Protein AF-A0A369WBQ3-F1 (afdb_monomer_lite)

Structure (mmCIF, N/CA/C/O backbone):
data_AF-A0A369WBQ3-F1
#
_entry.id   AF-A0A369WBQ3-F1
#
loop_
_atom_site.group_PDB
_atom_site.id
_atom_site.type_symbol
_atom_site.label_atom_id
_atom_site.label_alt_id
_atom_site.label_comp_id
_atom_site.label_asym_id
_atom_site.label_entity_id
_atom_site.label_seq_id
_atom_site.pdbx_PDB_ins_code
_atom_site.Cartn_x
_atom_site.Cartn_y
_atom_site.Cartn_z
_atom_site.occupancy
_atom_site.B_iso_or_equiv
_atom_site.auth_se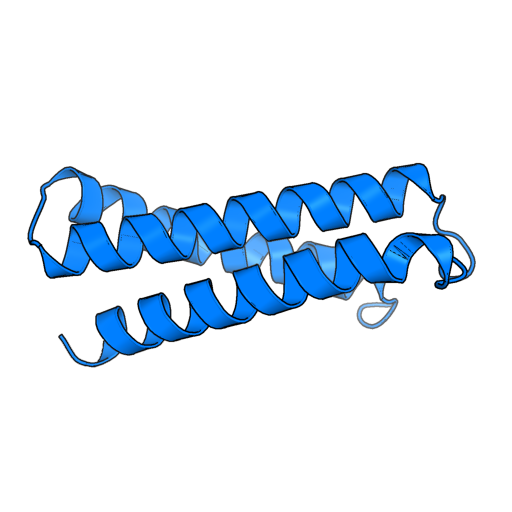q_id
_atom_site.auth_comp_id
_atom_site.auth_asym_id
_atom_site.auth_atom_id
_atom_site.pdbx_PDB_model_num
ATOM 1 N N . MET A 1 1 ? -11.544 -7.254 15.375 1.00 62.97 1 MET A N 1
ATOM 2 C CA . MET A 1 1 ? -10.407 -6.372 15.744 1.00 62.97 1 MET A CA 1
ATOM 3 C C . MET A 1 1 ? -9.049 -6.870 15.255 1.00 62.97 1 MET A C 1
ATOM 5 O O . MET A 1 1 ? -8.352 -6.071 14.647 1.00 62.97 1 MET A O 1
ATOM 9 N N . LYS A 1 2 ? -8.660 -8.142 15.472 1.00 78.62 2 LYS A N 1
ATOM 10 C CA . LYS A 1 2 ? -7.333 -8.653 15.053 1.00 78.62 2 LYS A CA 1
ATOM 11 C C . LYS A 1 2 ? -7.051 -8.488 13.548 1.00 78.62 2 LYS A C 1
ATOM 13 O O . LYS A 1 2 ? -5.980 -8.017 13.194 1.00 78.62 2 LYS A O 1
ATOM 18 N N . LEU A 1 3 ? -8.036 -8.778 12.692 1.00 84.31 3 LEU A N 1
ATOM 19 C CA . LEU A 1 3 ? -7.903 -8.652 11.234 1.00 84.31 3 LEU A CA 1
ATOM 20 C C . LEU A 1 3 ? -7.600 -7.214 10.778 1.00 84.31 3 LEU A C 1
ATOM 22 O O . LEU A 1 3 ? -6.689 -7.003 9.993 1.00 84.31 3 LEU A O 1
ATOM 26 N N . TYR A 1 4 ? -8.312 -6.223 11.321 1.00 85.31 4 TYR A N 1
ATOM 27 C CA . TYR A 1 4 ? -8.147 -4.821 10.920 1.00 85.31 4 TYR A CA 1
ATOM 28 C C . TYR A 1 4 ? -6.784 -4.245 11.319 1.00 85.31 4 TYR A C 1
ATOM 30 O O . TYR A 1 4 ? -6.200 -3.474 10.564 1.00 85.31 4 TYR A O 1
ATOM 38 N N . ARG A 1 5 ? -6.250 -4.665 12.475 1.00 87.75 5 ARG A N 1
ATOM 39 C CA . ARG A 1 5 ? -4.882 -4.320 12.891 1.00 87.75 5 ARG A CA 1
ATOM 40 C C . ARG A 1 5 ? -3.834 -4.950 11.981 1.00 87.75 5 ARG A C 1
ATOM 42 O O . ARG A 1 5 ? -2.830 -4.316 11.688 1.00 87.75 5 ARG A O 1
ATOM 49 N N . LEU A 1 6 ? -4.074 -6.177 11.518 1.00 89.75 6 LEU A N 1
ATOM 50 C CA . LEU A 1 6 ? -3.185 -6.841 10.570 1.00 89.75 6 LEU A CA 1
ATOM 51 C C . LEU A 1 6 ? -3.186 -6.122 9.217 1.00 89.75 6 LEU A C 1
ATOM 53 O O . LEU A 1 6 ? -2.117 -5.878 8.669 1.00 89.75 6 LEU A O 1
ATOM 57 N N . THR A 1 7 ? -4.352 -5.709 8.710 1.00 88.25 7 THR A N 1
ATOM 58 C CA . THR A 1 7 ? -4.422 -4.904 7.480 1.00 88.25 7 THR A CA 1
ATOM 59 C C . THR A 1 7 ? -3.829 -3.508 7.643 1.00 88.25 7 THR A C 1
ATOM 61 O O . THR A 1 7 ? -3.198 -3.017 6.716 1.00 88.25 7 THR A O 1
ATOM 64 N N . GLU A 1 8 ? -3.956 -2.878 8.812 1.00 90.62 8 GLU A N 1
ATOM 65 C CA . GLU A 1 8 ? -3.275 -1.608 9.092 1.00 90.62 8 GLU A CA 1
ATOM 66 C C . GLU A 1 8 ? -1.749 -1.780 9.080 1.00 90.62 8 GLU A C 1
ATOM 68 O O . GLU A 1 8 ? -1.055 -1.030 8.397 1.00 90.62 8 GLU A O 1
ATOM 73 N N . LEU A 1 9 ? -1.225 -2.797 9.773 1.00 92.25 9 LEU A N 1
ATOM 74 C CA . LEU A 1 9 ? 0.208 -3.106 9.793 1.00 92.25 9 LEU A CA 1
ATOM 75 C C . LEU A 1 9 ? 0.736 -3.418 8.387 1.00 92.25 9 LEU A C 1
ATOM 77 O O . LEU A 1 9 ? 1.793 -2.931 7.993 1.00 92.25 9 LEU A O 1
ATOM 81 N N . PHE A 1 10 ? -0.014 -4.205 7.619 1.00 91.44 10 PHE A N 1
ATOM 82 C CA . PHE A 1 10 ? 0.332 -4.536 6.242 1.00 91.44 10 PHE A CA 1
ATOM 83 C C . PHE A 1 10 ? 0.315 -3.305 5.326 1.00 91.44 10 PHE A C 1
ATOM 85 O O . PHE A 1 10 ? 1.184 -3.176 4.463 1.00 91.44 10 PHE A O 1
ATOM 92 N N . GLY A 1 11 ? -0.630 -2.383 5.529 1.00 90.44 11 GLY A N 1
ATOM 93 C CA . GLY A 1 11 ? -0.677 -1.099 4.832 1.00 90.44 11 GLY A CA 1
ATOM 94 C C . GLY A 1 11 ? 0.557 -0.239 5.120 1.00 90.44 11 GLY A C 1
ATOM 95 O O . GLY A 1 11 ? 1.191 0.251 4.186 1.00 90.44 11 GLY A O 1
ATOM 96 N N . TRP A 1 12 ? 0.965 -0.140 6.390 1.00 93.50 12 TRP A N 1
ATOM 97 C CA . TRP A 1 12 ? 2.193 0.558 6.789 1.00 93.50 12 TRP A CA 1
ATOM 98 C C . TRP A 1 12 ? 3.452 -0.065 6.192 1.00 93.50 12 TRP A C 1
ATOM 100 O O . TRP A 1 12 ? 4.316 0.652 5.689 1.00 93.50 12 TRP A O 1
ATOM 110 N N . LEU A 1 13 ? 3.550 -1.395 6.216 1.00 93.50 13 LEU A N 1
ATOM 111 C CA . LEU A 1 13 ? 4.675 -2.113 5.623 1.00 93.50 13 LEU A CA 1
ATOM 112 C C . LEU A 1 13 ? 4.747 -1.875 4.109 1.00 93.50 13 LEU A C 1
ATOM 114 O O . LEU A 1 13 ? 5.823 -1.615 3.580 1.00 93.50 13 LEU A O 1
ATOM 118 N N . ASN A 1 14 ? 3.602 -1.879 3.422 1.00 92.38 14 ASN A N 1
ATOM 119 C CA . ASN A 1 14 ? 3.528 -1.541 2.002 1.00 92.38 14 ASN A CA 1
ATOM 120 C C . ASN A 1 14 ? 3.936 -0.100 1.714 1.00 92.38 14 ASN A C 1
ATOM 122 O O . ASN A 1 14 ? 4.664 0.131 0.759 1.00 92.38 14 ASN A O 1
ATOM 126 N N . LEU A 1 15 ? 3.496 0.859 2.529 1.00 92.25 15 LEU A N 1
ATOM 127 C CA . LEU A 1 15 ? 3.910 2.254 2.393 1.00 92.25 15 LEU A CA 1
ATOM 128 C C . LEU A 1 15 ? 5.423 2.405 2.534 1.00 92.25 15 LEU A C 1
ATOM 130 O O . LEU A 1 15 ? 6.048 3.090 1.729 1.00 92.25 15 LEU A O 1
ATOM 134 N N . LEU A 1 16 ? 6.013 1.747 3.534 1.00 93.56 16 LEU A N 1
ATOM 135 C CA . LEU A 1 16 ? 7.455 1.780 3.752 1.00 93.56 16 LEU A CA 1
ATOM 136 C C . LEU A 1 16 ? 8.202 1.189 2.556 1.00 93.56 16 LEU A C 1
ATOM 138 O O . LEU A 1 16 ? 9.128 1.816 2.047 1.00 93.56 16 LEU A O 1
ATOM 142 N N . LEU A 1 17 ? 7.765 0.027 2.066 1.00 91.62 17 LEU A N 1
ATOM 143 C CA . LEU A 1 17 ? 8.334 -0.587 0.868 1.00 91.62 17 LEU A CA 1
ATOM 144 C C . LEU A 1 17 ? 8.193 0.324 -0.356 1.00 91.62 17 LEU A C 1
ATOM 146 O O . LEU A 1 17 ? 9.171 0.515 -1.071 1.00 91.62 17 LEU A O 1
ATOM 150 N N . ALA A 1 18 ? 7.027 0.943 -0.548 1.00 90.12 18 ALA A N 1
ATOM 151 C CA . ALA A 1 18 ? 6.770 1.849 -1.658 1.00 90.12 18 ALA A CA 1
ATOM 152 C C . ALA A 1 18 ? 7.707 3.068 -1.627 1.00 90.12 18 ALA A C 1
ATOM 154 O O . ALA A 1 18 ? 8.285 3.431 -2.652 1.00 90.12 18 ALA A O 1
ATOM 155 N N . VAL A 1 19 ? 7.925 3.665 -0.451 1.00 90.12 19 VAL A N 1
ATOM 156 C CA . VAL A 1 19 ? 8.874 4.776 -0.273 1.00 90.12 19 VAL A CA 1
ATOM 157 C C . VAL A 1 19 ? 10.306 4.329 -0.560 1.00 90.12 19 VAL A C 1
ATOM 159 O O . VAL A 1 19 ? 11.010 5.001 -1.311 1.00 90.12 19 VAL A O 1
ATOM 162 N N . VAL A 1 20 ? 10.732 3.180 -0.028 1.00 90.62 20 VAL A N 1
ATOM 163 C CA . VAL A 1 20 ? 12.069 2.626 -0.299 1.00 90.62 20 VAL A CA 1
ATOM 164 C C . VAL A 1 20 ? 12.269 2.400 -1.798 1.00 90.62 20 VAL A C 1
ATOM 166 O O . VAL A 1 20 ? 13.304 2.780 -2.340 1.00 90.62 20 VAL A O 1
ATOM 169 N N . SER A 1 21 ? 11.271 1.861 -2.499 1.00 87.25 21 SER A N 1
ATOM 170 C CA . SER A 1 21 ? 11.357 1.672 -3.951 1.00 87.25 21 SER A CA 1
ATOM 171 C C . SER A 1 21 ? 11.365 2.978 -4.748 1.00 87.25 21 SER A C 1
ATOM 173 O O . SER A 1 21 ? 12.050 3.033 -5.760 1.00 87.25 21 SER A O 1
ATOM 175 N N . VAL A 1 22 ? 10.702 4.052 -4.293 1.00 87.25 22 VAL A N 1
ATOM 176 C CA . VAL A 1 22 ? 10.842 5.383 -4.924 1.00 87.25 22 VAL A CA 1
ATOM 177 C C . VAL A 1 22 ? 12.285 5.872 -4.827 1.00 87.25 22 VAL A C 1
ATOM 179 O O . VAL A 1 22 ? 12.831 6.372 -5.807 1.00 87.25 22 VAL A O 1
ATOM 182 N N . LEU A 1 23 ? 12.918 5.705 -3.665 1.00 87.31 23 LEU A N 1
ATOM 183 C CA . LEU A 1 23 ? 14.316 6.092 -3.464 1.00 87.31 23 LEU A CA 1
ATOM 184 C C . LEU A 1 23 ? 15.278 5.223 -4.286 1.00 87.31 23 LEU A C 1
ATOM 186 O O . LEU A 1 23 ? 16.314 5.710 -4.731 1.00 87.31 23 LEU A O 1
ATOM 190 N N . ALA A 1 24 ? 14.928 3.956 -4.512 1.00 85.56 24 ALA A N 1
ATOM 191 C CA . ALA A 1 24 ? 15.694 3.028 -5.338 1.00 85.56 24 ALA A CA 1
ATOM 192 C C . ALA A 1 24 ? 15.418 3.166 -6.847 1.00 85.56 24 ALA A C 1
ATOM 194 O O . ALA A 1 24 ? 16.199 2.661 -7.649 1.00 85.56 24 ALA A O 1
ATOM 195 N N . LEU A 1 25 ? 14.352 3.866 -7.253 1.00 79.44 25 LEU A N 1
ATOM 196 C CA . LEU A 1 25 ? 13.929 4.028 -8.649 1.00 79.44 25 LEU A CA 1
ATOM 197 C C . LEU A 1 25 ? 15.048 4.491 -9.607 1.00 79.44 25 LEU A C 1
ATOM 199 O O . LEU A 1 25 ? 15.118 3.960 -10.713 1.00 79.44 25 LEU A O 1
ATOM 203 N N . PRO A 1 26 ? 15.952 5.423 -9.232 1.00 76.25 26 PRO A N 1
ATOM 204 C CA . PRO A 1 26 ? 17.050 5.842 -10.107 1.00 76.25 26 PRO A CA 1
ATOM 205 C C . PRO A 1 26 ? 18.078 4.736 -10.381 1.00 76.25 26 PRO A C 1
ATOM 207 O O . PRO A 1 26 ? 18.807 4.818 -11.365 1.00 76.25 26 PRO A O 1
ATOM 210 N N . LEU A 1 27 ? 18.148 3.733 -9.501 1.00 81.56 27 LEU A N 1
ATOM 211 C CA . LEU A 1 27 ? 19.100 2.621 -9.548 1.00 81.56 27 LEU A CA 1
ATOM 212 C C . LEU A 1 27 ? 18.517 1.379 -10.238 1.00 81.56 27 LEU A C 1
ATOM 214 O O . LEU A 1 27 ? 19.243 0.416 -10.470 1.00 81.56 27 LEU A O 1
ATOM 218 N N . ILE A 1 28 ? 17.215 1.383 -10.538 1.00 74.12 28 ILE A N 1
ATOM 219 C CA . ILE A 1 28 ? 16.506 0.251 -11.131 1.00 74.12 28 ILE A CA 1
ATOM 220 C C . ILE A 1 28 ? 16.336 0.497 -12.633 1.00 74.12 28 ILE A C 1
ATOM 222 O O . ILE A 1 28 ? 15.710 1.466 -13.070 1.00 74.12 28 ILE A O 1
ATOM 226 N N . GLU A 1 29 ? 16.878 -0.417 -13.431 1.00 76.00 29 GLU A N 1
ATOM 227 C CA . GLU A 1 29 ? 16.560 -0.524 -14.854 1.00 76.00 29 GLU A CA 1
ATOM 228 C C . GLU A 1 29 ? 15.108 -1.013 -14.998 1.00 76.00 29 GLU A C 1
ATOM 230 O O . GLU A 1 29 ? 14.723 -1.989 -14.342 1.00 76.00 29 GLU A O 1
ATOM 235 N N . PRO A 1 30 ? 14.269 -0.355 -15.817 1.00 69.38 30 PRO A N 1
ATOM 236 C CA . PRO A 1 30 ? 12.914 -0.830 -16.031 1.00 69.38 30 PRO A CA 1
ATOM 237 C C . PRO A 1 30 ? 12.932 -2.209 -16.721 1.00 69.38 30 PRO A C 1
ATOM 239 O O . PRO A 1 30 ? 13.800 -2.464 -17.559 1.00 69.38 30 PRO A O 1
ATOM 242 N N . PRO A 1 31 ? 11.972 -3.100 -16.412 1.00 67.94 31 PRO A N 1
ATOM 243 C CA . PRO A 1 31 ? 11.832 -4.376 -17.104 1.00 67.94 31 PRO A CA 1
ATOM 244 C C . PRO A 1 31 ? 11.699 -4.188 -18.619 1.00 67.94 31 PRO A C 1
ATOM 246 O O . PRO A 1 31 ? 11.123 -3.201 -19.085 1.00 67.94 31 PRO A O 1
ATOM 249 N N . ALA A 1 32 ? 12.180 -5.165 -19.393 1.00 65.06 32 ALA A N 1
ATOM 250 C CA . ALA A 1 32 ? 12.044 -5.156 -20.846 1.00 65.06 32 ALA A CA 1
ATOM 251 C C . ALA A 1 32 ? 10.568 -4.980 -21.253 1.00 65.06 32 ALA A C 1
ATOM 253 O O . ALA A 1 32 ? 9.707 -5.762 -20.853 1.00 65.06 32 ALA A O 1
ATOM 254 N N . GLY A 1 33 ? 10.278 -3.937 -22.037 1.00 68.19 33 GLY A N 1
ATOM 255 C CA . GLY A 1 33 ? 8.917 -3.600 -22.471 1.00 68.19 33 GLY A CA 1
ATOM 256 C C . GLY A 1 33 ? 8.145 -2.640 -21.556 1.00 68.19 33 GLY A C 1
ATOM 257 O O . GLY A 1 33 ? 6.992 -2.340 -21.856 1.00 68.19 33 GLY A O 1
ATOM 258 N N . MET A 1 34 ? 8.752 -2.123 -20.480 1.00 68.38 34 MET A N 1
ATOM 259 C CA . MET A 1 34 ? 8.139 -1.116 -19.608 1.00 68.38 34 MET A CA 1
ATOM 260 C C . MET A 1 34 ? 8.886 0.221 -19.701 1.00 68.38 34 MET A C 1
ATOM 262 O O . MET A 1 34 ? 10.092 0.300 -19.486 1.00 68.38 34 MET A O 1
ATOM 266 N N . GLU A 1 35 ? 8.174 1.307 -20.002 1.00 73.88 35 GLU A N 1
ATOM 267 C CA . GLU A 1 35 ? 8.762 2.650 -19.967 1.00 73.88 35 GLU A CA 1
ATOM 268 C C . GLU A 1 35 ? 8.962 3.129 -18.519 1.00 73.88 35 GLU A C 1
ATOM 270 O O . GLU A 1 35 ? 8.137 2.856 -17.644 1.00 73.88 35 GLU A O 1
ATOM 275 N N . LYS A 1 36 ? 10.006 3.931 -18.253 1.00 65.94 36 LYS A N 1
ATOM 276 C CA . LYS A 1 36 ? 10.244 4.512 -16.911 1.00 65.94 36 LYS A CA 1
ATOM 277 C C . LYS A 1 36 ? 9.038 5.301 -16.377 1.00 65.94 36 LYS A C 1
ATOM 279 O O . LYS A 1 36 ? 8.765 5.262 -15.179 1.00 65.94 36 LYS A O 1
ATOM 284 N N . LEU A 1 37 ? 8.291 5.976 -17.256 1.00 64.12 37 LEU A N 1
ATOM 285 C CA . LEU A 1 37 ? 7.070 6.710 -16.897 1.00 64.12 37 LEU A CA 1
ATOM 286 C C . LEU A 1 37 ? 5.931 5.773 -16.445 1.00 64.12 37 LEU A C 1
ATOM 288 O O . LEU A 1 37 ? 5.191 6.089 -15.510 1.00 64.12 37 LEU A O 1
ATOM 292 N N . SER A 1 38 ? 5.825 4.594 -17.065 1.00 75.62 38 SER A N 1
ATOM 293 C CA . SER A 1 38 ? 4.894 3.535 -16.655 1.00 75.62 38 SER A CA 1
ATOM 294 C C . SER A 1 38 ? 5.249 3.003 -15.263 1.00 75.62 38 SER A C 1
ATOM 296 O O . SER A 1 38 ? 4.379 2.905 -14.396 1.00 75.62 38 SER A O 1
ATOM 298 N N . LEU A 1 39 ? 6.541 2.786 -15.000 1.00 77.38 39 LEU A N 1
ATOM 299 C CA . LEU A 1 39 ? 7.035 2.310 -13.705 1.00 77.38 39 LEU A CA 1
ATOM 300 C C . LEU A 1 39 ? 6.755 3.319 -12.576 1.00 77.38 39 LEU A C 1
ATOM 302 O O . LEU A 1 39 ? 6.269 2.943 -11.512 1.00 77.38 39 LEU A O 1
ATOM 306 N N . GLY A 1 40 ? 6.944 4.617 -12.843 1.00 82.12 40 GLY A N 1
ATOM 307 C CA . GLY A 1 40 ? 6.569 5.691 -11.915 1.00 82.12 40 GLY A CA 1
ATOM 308 C C . GLY A 1 40 ? 5.064 5.759 -11.627 1.00 82.12 40 GLY A C 1
ATOM 309 O O . GLY A 1 40 ? 4.661 6.023 -10.495 1.00 82.12 40 GLY A O 1
ATOM 310 N N . SER A 1 41 ? 4.218 5.459 -12.614 1.00 84.62 41 SER A N 1
ATOM 311 C CA . SER A 1 41 ? 2.759 5.426 -12.435 1.00 84.62 41 SER A CA 1
ATOM 312 C C . SER A 1 41 ? 2.311 4.249 -11.561 1.00 84.62 41 SER A C 1
ATOM 314 O O . SER A 1 41 ? 1.471 4.419 -10.676 1.00 84.62 41 SER A O 1
ATOM 316 N N . VAL A 1 42 ? 2.911 3.068 -11.746 1.00 84.31 42 VAL A N 1
ATOM 317 C CA . VAL A 1 42 ? 2.692 1.899 -10.872 1.00 84.31 42 VAL A CA 1
ATOM 318 C C . VAL A 1 42 ? 3.134 2.211 -9.443 1.00 84.31 42 VAL A C 1
ATOM 320 O O . VAL A 1 42 ? 2.407 1.925 -8.492 1.00 84.31 42 VAL A O 1
ATOM 323 N N . GLN A 1 43 ? 4.286 2.866 -9.293 1.00 86.69 43 GLN A N 1
ATOM 324 C CA . GLN A 1 43 ? 4.829 3.296 -8.007 1.00 86.69 43 GLN A CA 1
ATOM 325 C C . GLN A 1 43 ? 3.886 4.265 -7.277 1.00 86.69 43 GLN A C 1
ATOM 327 O O . GLN A 1 43 ? 3.626 4.118 -6.082 1.00 86.69 43 GLN A O 1
ATOM 332 N N . PHE A 1 44 ? 3.331 5.236 -8.003 1.00 89.19 44 PHE A N 1
ATOM 333 C CA . PHE A 1 44 ? 2.362 6.189 -7.472 1.00 89.19 44 PHE A CA 1
ATOM 334 C C . PHE A 1 44 ? 1.064 5.504 -7.025 1.00 89.19 44 PHE A C 1
ATOM 336 O O . PHE A 1 44 ?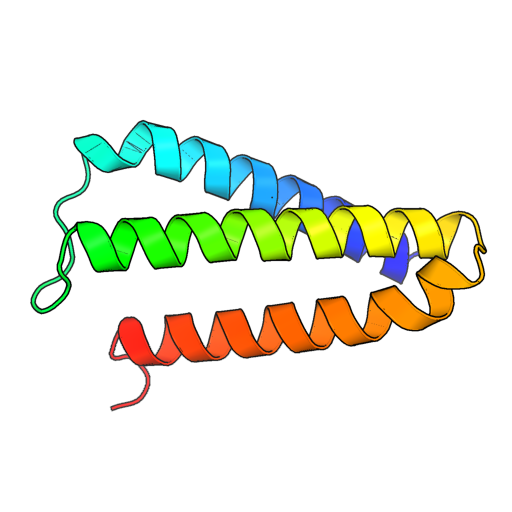 0.586 5.743 -5.912 1.00 89.19 44 PHE A O 1
ATOM 343 N N . LEU A 1 45 ? 0.520 4.605 -7.851 1.00 89.62 45 LEU A N 1
ATOM 344 C CA . LEU A 1 45 ? -0.666 3.821 -7.502 1.00 89.62 45 LEU A CA 1
ATOM 345 C C . LEU A 1 45 ? -0.426 2.943 -6.272 1.00 89.62 45 LEU A C 1
ATOM 347 O O . LEU A 1 45 ? -1.295 2.874 -5.403 1.00 89.62 45 LEU A O 1
ATOM 351 N N . TRP A 1 46 ? 0.755 2.333 -6.151 1.00 91.12 46 TRP A N 1
ATOM 352 C CA . TRP A 1 46 ? 1.117 1.542 -4.978 1.00 91.12 46 TRP A CA 1
ATOM 353 C C . TRP A 1 46 ? 1.044 2.369 -3.691 1.00 91.12 46 TRP A C 1
ATOM 355 O O . TRP A 1 46 ? 0.409 1.946 -2.723 1.00 91.12 46 TRP A O 1
ATOM 365 N N . ILE A 1 47 ? 1.625 3.574 -3.695 1.00 93.06 47 ILE A N 1
ATOM 366 C CA . ILE A 1 47 ? 1.599 4.488 -2.544 1.00 93.06 47 ILE A CA 1
ATOM 367 C C . ILE A 1 47 ? 0.162 4.857 -2.181 1.00 93.06 47 ILE A C 1
ATOM 369 O O . ILE A 1 47 ? -0.215 4.768 -1.012 1.00 93.06 47 ILE A O 1
ATOM 373 N N . LEU A 1 48 ? -0.653 5.244 -3.168 1.00 93.62 48 LEU A N 1
ATOM 374 C CA . LEU A 1 48 ? -2.045 5.633 -2.936 1.00 93.62 48 LEU A CA 1
ATOM 375 C C . LEU A 1 48 ? -2.865 4.495 -2.332 1.00 93.62 48 LEU A C 1
ATOM 377 O O . LEU A 1 48 ? -3.593 4.697 -1.360 1.00 93.62 48 LEU A O 1
ATOM 381 N N . VAL A 1 49 ? -2.737 3.295 -2.889 1.00 93.31 49 VAL A N 1
ATOM 382 C CA . VAL A 1 49 ? -3.492 2.121 -2.454 1.00 93.31 49 VAL A CA 1
ATOM 383 C C . VAL A 1 49 ? -3.042 1.669 -1.058 1.00 93.31 49 VAL A C 1
ATOM 385 O O . VAL A 1 49 ? -3.886 1.373 -0.208 1.00 93.31 49 VAL A O 1
ATOM 388 N N . ALA A 1 50 ? -1.738 1.704 -0.764 1.00 93.12 50 ALA A N 1
ATOM 389 C CA . ALA A 1 50 ? -1.201 1.416 0.566 1.00 93.12 50 ALA A CA 1
ATOM 390 C C . ALA A 1 50 ? -1.638 2.458 1.615 1.00 93.12 50 ALA A C 1
ATOM 392 O O . ALA A 1 50 ? -2.057 2.095 2.720 1.00 93.12 50 ALA A O 1
ATOM 393 N N . ALA A 1 51 ? -1.615 3.749 1.267 1.00 93.31 51 ALA A N 1
ATOM 394 C CA . ALA A 1 51 ? -2.110 4.829 2.120 1.00 93.31 51 ALA A CA 1
ATOM 395 C C . ALA A 1 51 ? -3.606 4.682 2.411 1.00 93.31 51 ALA A C 1
ATOM 397 O O . ALA A 1 51 ? -4.023 4.751 3.571 1.00 93.31 51 ALA A O 1
ATOM 398 N N . ALA A 1 52 ? -4.408 4.420 1.378 1.00 92.88 52 ALA A N 1
ATOM 399 C CA . ALA A 1 52 ? -5.845 4.236 1.507 1.00 92.88 52 ALA A CA 1
ATOM 400 C C . ALA A 1 52 ? -6.175 3.038 2.406 1.00 92.88 52 ALA A C 1
ATOM 402 O O . ALA A 1 52 ? -6.983 3.167 3.325 1.00 92.88 52 ALA A O 1
ATOM 403 N N . MET A 1 53 ? -5.504 1.900 2.209 1.00 92.81 53 MET A N 1
ATOM 404 C CA . MET A 1 53 ? -5.667 0.706 3.041 1.00 92.81 53 MET A CA 1
ATOM 405 C C . MET A 1 53 ? -5.303 0.965 4.510 1.00 92.81 53 MET A C 1
ATOM 407 O O . MET A 1 53 ? -6.043 0.557 5.411 1.00 92.81 53 MET A O 1
ATOM 411 N N . THR A 1 54 ? -4.203 1.678 4.761 1.00 93.62 54 THR A N 1
ATOM 412 C CA . THR A 1 54 ? -3.755 2.051 6.113 1.00 93.62 54 THR A CA 1
ATOM 413 C C . THR A 1 54 ? -4.789 2.941 6.801 1.00 93.62 54 THR A C 1
ATOM 415 O O . THR A 1 54 ? -5.249 2.647 7.908 1.00 93.62 54 THR A O 1
ATOM 418 N N . TYR A 1 55 ? -5.219 4.001 6.115 1.00 93.00 55 TYR A N 1
ATOM 419 C CA . TYR A 1 55 ? -6.193 4.955 6.632 1.00 93.00 55 TYR A CA 1
ATOM 420 C C . TYR A 1 55 ? -7.561 4.309 6.880 1.00 93.00 55 TYR A C 1
ATOM 422 O O . TYR A 1 55 ? -8.132 4.462 7.960 1.00 93.00 55 TYR A O 1
ATOM 430 N N . ALA A 1 56 ? -8.077 3.539 5.920 1.00 93.06 56 ALA A N 1
ATOM 431 C CA . ALA A 1 56 ? -9.373 2.880 6.039 1.00 93.06 56 ALA A CA 1
ATOM 432 C C . ALA A 1 56 ? -9.382 1.810 7.140 1.00 93.06 56 ALA A C 1
ATOM 434 O O . ALA A 1 56 ? -10.359 1.710 7.884 1.00 93.06 56 ALA A O 1
ATOM 435 N N . SER A 1 57 ? -8.287 1.058 7.304 1.00 91.19 57 SER A N 1
ATOM 436 C CA . SER A 1 57 ? -8.130 0.097 8.407 1.00 91.19 57 SER A CA 1
ATOM 437 C C . SER A 1 57 ? -8.165 0.792 9.768 1.00 91.19 57 SER A C 1
ATOM 439 O O . SER A 1 57 ? -8.875 0.344 10.672 1.00 91.19 57 SER A O 1
ATOM 441 N N . ARG A 1 58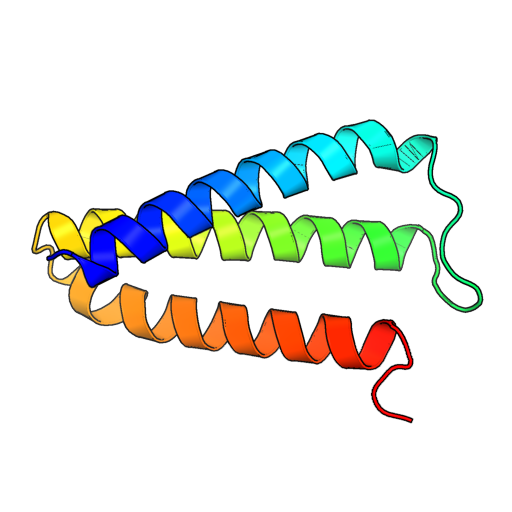 ? -7.466 1.925 9.902 1.00 91.75 58 ARG A N 1
ATOM 442 C CA . ARG A 1 58 ? -7.464 2.729 11.130 1.00 91.75 58 ARG A CA 1
ATOM 443 C C . ARG A 1 58 ? -8.841 3.320 11.430 1.00 91.75 58 ARG A C 1
ATOM 445 O O . ARG A 1 58 ? -9.320 3.218 12.555 1.00 91.75 58 ARG A O 1
ATOM 452 N N . GLN A 1 59 ? -9.522 3.863 10.423 1.00 92.19 59 GLN A N 1
ATOM 453 C CA . GLN A 1 59 ? -10.890 4.373 10.564 1.00 92.19 59 GLN A CA 1
ATOM 454 C C . GLN A 1 59 ? -11.883 3.277 10.966 1.00 92.19 59 GLN A C 1
ATOM 456 O O . GLN A 1 59 ? -12.743 3.490 11.821 1.00 92.19 59 GLN A O 1
ATOM 461 N N . LYS A 1 60 ? -11.725 2.068 10.416 1.00 89.81 60 LYS A N 1
ATOM 462 C CA . LYS A 1 60 ? -12.524 0.899 10.795 1.00 89.81 60 LYS A CA 1
ATOM 463 C C . LYS A 1 60 ? -12.280 0.476 12.245 1.00 89.81 60 LYS A C 1
ATOM 465 O O . LYS A 1 60 ? -13.227 0.097 12.928 1.00 89.81 60 LYS A O 1
ATOM 470 N N . LEU A 1 61 ? -11.038 0.550 12.727 1.00 90.50 61 LEU A N 1
ATOM 471 C CA . LEU A 1 61 ? -10.694 0.268 14.126 1.00 90.50 61 LEU A CA 1
ATOM 472 C C . LEU A 1 61 ? -11.282 1.288 15.103 1.00 90.50 61 LEU A C 1
ATOM 474 O O . LEU A 1 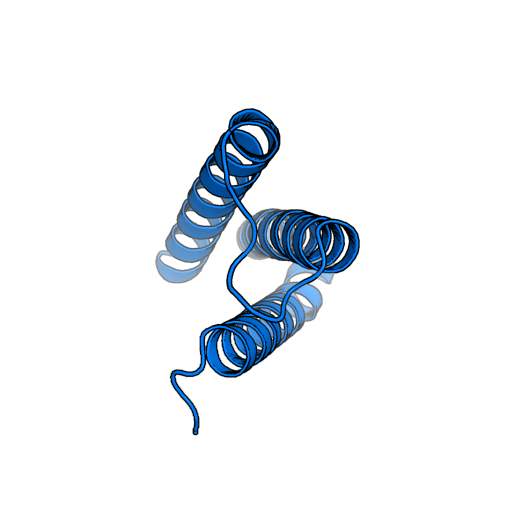61 ? -11.641 0.909 16.215 1.00 90.50 61 LEU A O 1
ATOM 478 N N . LEU A 1 62 ? -11.397 2.548 14.682 1.00 90.44 62 LEU A N 1
ATOM 479 C CA . LEU A 1 62 ? -12.031 3.621 15.451 1.00 90.44 62 LEU A CA 1
ATOM 480 C C . LEU A 1 62 ? -13.568 3.561 15.424 1.00 90.44 62 LEU A C 1
ATOM 482 O O . LEU A 1 62 ? -14.213 4.329 16.128 1.00 90.44 62 LEU A O 1
ATOM 486 N N . GLY A 1 63 ? -14.159 2.668 14.622 1.00 88.69 63 GLY A N 1
ATOM 487 C CA . GLY A 1 63 ? -15.611 2.523 14.507 1.00 88.69 63 GLY A CA 1
ATOM 488 C C . GLY A 1 63 ? -16.298 3.664 13.751 1.00 88.69 63 GLY A C 1
ATOM 489 O O . GLY A 1 63 ? -17.486 3.891 13.959 1.00 88.69 63 GLY A O 1
ATOM 490 N N . SER A 1 64 ? -15.583 4.398 12.888 1.00 91.12 64 SER A N 1
ATOM 491 C CA . SER A 1 64 ? -16.185 5.499 12.125 1.00 91.12 64 SER A CA 1
ATOM 492 C C . SER A 1 64 ? -17.023 4.990 10.948 1.00 91.12 64 SER A C 1
ATOM 494 O O . SER A 1 64 ? -16.622 4.048 10.262 1.00 91.12 64 SER A O 1
ATOM 496 N N . ASP A 1 65 ? -18.157 5.639 10.654 1.00 87.94 65 ASP A N 1
ATOM 497 C CA . ASP A 1 65 ? -19.035 5.270 9.522 1.00 87.94 65 ASP A CA 1
ATOM 498 C C . ASP A 1 65 ? -18.272 5.233 8.183 1.00 87.94 65 ASP A C 1
ATOM 500 O O . ASP A 1 65 ? -18.427 4.316 7.373 1.00 87.94 65 ASP A O 1
ATOM 504 N N . ILE A 1 66 ? -17.343 6.174 7.992 1.00 85.81 66 ILE A N 1
ATOM 505 C CA . ILE A 1 66 ? -16.458 6.214 6.822 1.00 85.81 66 ILE A CA 1
ATOM 506 C C . ILE A 1 66 ? -15.606 4.942 6.742 1.00 85.81 66 ILE A C 1
ATOM 508 O O . ILE A 1 66 ? -15.500 4.343 5.673 1.00 85.81 66 ILE A O 1
ATOM 512 N N . GLY A 1 67 ? -15.045 4.476 7.862 1.00 84.50 67 GLY A N 1
ATOM 513 C CA . GLY A 1 67 ? -14.273 3.236 7.919 1.00 84.50 67 GLY A CA 1
ATOM 514 C C . GLY A 1 67 ? -15.084 2.004 7.512 1.00 84.50 67 GLY A C 1
ATOM 515 O O . GLY A 1 67 ? -14.547 1.097 6.875 1.00 84.50 67 GLY A O 1
ATOM 516 N N . HIS A 1 68 ? -16.387 1.967 7.811 1.00 86.31 68 HIS A N 1
ATOM 517 C CA . HIS A 1 68 ? -17.255 0.854 7.419 1.00 86.31 68 HIS A CA 1
ATOM 518 C C . HIS A 1 68 ? -17.435 0.726 5.904 1.00 86.31 68 HIS A C 1
ATOM 520 O O . HIS A 1 68 ? -17.530 -0.403 5.418 1.00 86.31 68 HIS A O 1
ATOM 526 N N . LYS A 1 69 ? -17.426 1.849 5.181 1.00 90.12 69 LYS A N 1
ATOM 527 C CA . LYS A 1 69 ? -17.592 1.911 3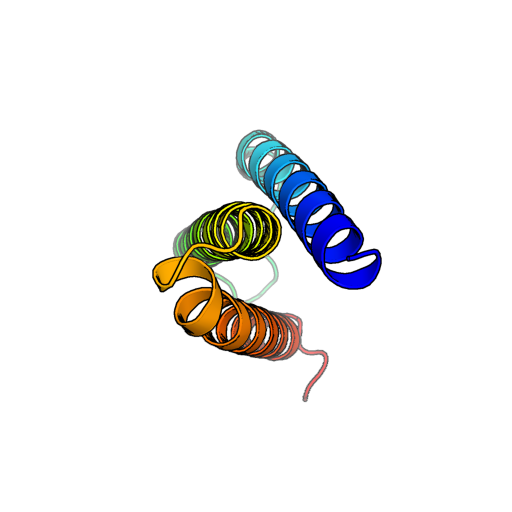.721 1.00 90.12 69 LYS A CA 1
ATOM 528 C C . LYS A 1 69 ? -16.253 1.840 2.987 1.00 90.12 69 LYS A C 1
ATOM 530 O O . LYS A 1 69 ? -16.118 1.113 2.008 1.00 90.12 69 LYS A O 1
ATOM 535 N N . ALA A 1 70 ? -15.247 2.556 3.485 1.00 88.50 70 ALA A N 1
ATOM 536 C CA . ALA A 1 70 ? -13.944 2.669 2.842 1.00 88.50 70 ALA A CA 1
ATOM 537 C C . ALA A 1 70 ? -13.131 1.370 2.921 1.00 88.50 70 ALA A C 1
ATOM 539 O O . ALA A 1 70 ? -12.483 0.999 1.949 1.00 88.50 70 ALA A O 1
ATOM 540 N N . TYR A 1 71 ? -13.186 0.642 4.042 1.00 90.50 71 TYR A N 1
ATOM 541 C CA . TYR A 1 71 ? -12.384 -0.572 4.234 1.00 90.50 71 TYR A CA 1
ATOM 542 C C . TYR A 1 71 ? -12.558 -1.630 3.123 1.00 90.50 71 TYR A C 1
ATOM 544 O O . TYR A 1 71 ? -11.557 -1.984 2.493 1.00 90.50 71 TYR A O 1
ATOM 552 N N . PRO A 1 72 ? -13.779 -2.108 2.802 1.00 91.19 72 PRO A N 1
ATOM 553 C CA . PRO A 1 72 ? -13.955 -3.084 1.725 1.00 91.19 72 PRO A CA 1
ATOM 554 C C . PRO A 1 72 ? -13.546 -2.535 0.350 1.00 91.19 72 PRO A C 1
ATOM 556 O O . PRO A 1 72 ? -12.948 -3.264 -0.437 1.00 91.19 72 PRO A O 1
ATOM 559 N N . ALA A 1 73 ? -13.791 -1.248 0.077 1.00 91.12 73 ALA A N 1
ATOM 560 C CA . ALA A 1 73 ? -13.374 -0.615 -1.174 1.00 91.12 73 ALA A CA 1
ATOM 561 C C . ALA A 1 73 ? -11.843 -0.593 -1.320 1.00 91.12 73 ALA A C 1
ATOM 563 O O . ALA A 1 73 ? -11.316 -0.906 -2.386 1.00 91.12 73 ALA A O 1
ATOM 564 N N . THR A 1 74 ? -11.118 -0.294 -0.239 1.00 92.50 74 THR A N 1
ATOM 565 C CA . THR A 1 74 ? -9.647 -0.292 -0.254 1.00 92.50 74 THR A CA 1
ATOM 566 C C . THR A 1 74 ? -9.050 -1.684 -0.430 1.00 92.50 74 THR A C 1
ATOM 568 O O . THR A 1 74 ? -8.050 -1.819 -1.126 1.00 92.50 74 THR A O 1
ATOM 571 N N . LEU A 1 75 ? -9.681 -2.731 0.114 1.00 91.56 75 LEU A N 1
ATOM 572 C CA . LEU A 1 75 ? -9.269 -4.115 -0.138 1.00 91.56 75 LEU A CA 1
ATOM 573 C C . LEU A 1 75 ? -9.475 -4.512 -1.602 1.00 91.56 75 LEU A C 1
ATOM 575 O O . LEU A 1 75 ? -8.577 -5.092 -2.207 1.00 91.56 75 LEU A O 1
ATOM 579 N N . ALA A 1 76 ? -10.624 -4.166 -2.189 1.00 92.75 76 ALA A N 1
ATOM 580 C CA . ALA A 1 76 ? -10.884 -4.419 -3.605 1.00 92.75 76 ALA A CA 1
ATOM 581 C C . ALA A 1 76 ? -9.881 -3.677 -4.506 1.00 92.75 76 ALA A C 1
ATOM 583 O O . ALA A 1 76 ? -9.329 -4.271 -5.430 1.00 92.75 76 ALA A O 1
ATOM 584 N N . ALA A 1 77 ? -9.581 -2.411 -4.198 1.00 91.50 77 ALA A N 1
ATOM 585 C CA . ALA A 1 77 ? -8.562 -1.637 -4.905 1.00 91.50 77 ALA A CA 1
ATOM 586 C C . ALA A 1 77 ? -7.164 -2.268 -4.783 1.00 91.50 77 ALA A C 1
ATOM 588 O O . ALA A 1 77 ? -6.433 -2.329 -5.769 1.00 91.50 77 ALA A O 1
ATOM 589 N N . TYR A 1 78 ? -6.810 -2.789 -3.603 1.00 90.50 78 TYR A N 1
ATOM 590 C CA . TYR A 1 78 ? -5.541 -3.485 -3.384 1.00 90.50 78 TYR A CA 1
ATOM 591 C C . TYR A 1 78 ? -5.438 -4.780 -4.203 1.00 90.50 78 TYR A C 1
ATOM 593 O O . TYR A 1 78 ? -4.406 -5.042 -4.817 1.00 90.50 78 TYR A O 1
ATOM 601 N N . LEU A 1 79 ? -6.518 -5.563 -4.284 1.00 91.38 79 LEU A N 1
ATOM 602 C CA . LEU A 1 79 ? -6.571 -6.756 -5.135 1.00 91.38 79 LEU A CA 1
ATOM 603 C C . LEU A 1 79 ? -6.444 -6.407 -6.623 1.00 91.38 79 LEU A C 1
ATOM 605 O O . LEU A 1 79 ? -5.673 -7.046 -7.335 1.00 91.38 79 LEU A O 1
ATOM 609 N N . LEU A 1 80 ? -7.154 -5.373 -7.085 1.00 90.31 80 LEU A N 1
ATOM 610 C CA . LEU A 1 80 ? -7.054 -4.887 -8.465 1.00 90.31 80 LEU A CA 1
ATOM 611 C C . LEU A 1 80 ? -5.636 -4.420 -8.796 1.00 90.31 80 LEU A C 1
ATOM 613 O O . LEU A 1 80 ? -5.110 -4.768 -9.850 1.00 90.31 80 LEU A O 1
ATOM 617 N N . PHE A 1 81 ? -4.991 -3.692 -7.884 1.00 90.50 81 PHE A N 1
ATOM 618 C CA . PHE A 1 81 ? -3.588 -3.314 -8.029 1.00 90.50 81 PHE A CA 1
ATOM 619 C C . PHE A 1 81 ? -2.678 -4.548 -8.143 1.00 90.50 81 PHE A C 1
ATOM 621 O O . PHE A 1 81 ? -1.833 -4.607 -9.033 1.00 90.50 81 PHE A O 1
ATOM 628 N N . GLY A 1 82 ? -2.898 -5.574 -7.316 1.00 87.62 82 GLY A N 1
ATOM 629 C CA . GLY A 1 82 ? -2.181 -6.848 -7.413 1.00 87.62 82 GLY A CA 1
ATOM 630 C C . GLY A 1 82 ? -2.344 -7.535 -8.774 1.00 87.62 82 GLY A C 1
ATOM 631 O O . GLY A 1 82 ? -1.361 -8.014 -9.334 1.00 87.62 82 GLY A O 1
ATOM 632 N N . LEU A 1 83 ? -3.554 -7.529 -9.344 1.00 87.88 83 LEU A N 1
ATOM 633 C CA . LEU A 1 83 ? -3.822 -8.079 -10.680 1.00 87.88 83 LEU A CA 1
ATOM 634 C C . LEU A 1 83 ? -3.120 -7.289 -11.790 1.00 87.88 83 LEU A C 1
ATOM 636 O O . LEU A 1 83 ? -2.584 -7.888 -12.723 1.00 87.88 83 LEU A O 1
ATOM 640 N N . ILE A 1 84 ? -3.088 -5.958 -11.677 1.00 84.25 84 ILE A N 1
ATOM 641 C CA . ILE A 1 84 ? -2.333 -5.090 -12.587 1.00 84.25 84 ILE A CA 1
ATOM 642 C C . ILE A 1 84 ? -0.851 -5.480 -12.542 1.00 84.25 84 ILE A C 1
ATOM 644 O O . ILE A 1 84 ? -0.268 -5.794 -13.578 1.00 84.25 84 ILE A O 1
ATOM 648 N N . CYS A 1 85 ? -0.259 -5.544 -11.348 1.00 82.25 85 CYS A N 1
ATOM 649 C CA . CYS A 1 85 ? 1.136 -5.945 -11.172 1.00 82.25 85 CYS A CA 1
ATOM 650 C C . CYS A 1 85 ? 1.410 -7.351 -11.722 1.00 82.25 85 CYS A C 1
ATOM 652 O O . CYS A 1 85 ? 2.384 -7.544 -12.443 1.00 82.25 85 CYS A O 1
ATOM 654 N N . TYR A 1 86 ? 0.536 -8.321 -11.447 1.00 82.38 86 TYR A N 1
ATOM 655 C CA . TYR A 1 86 ? 0.659 -9.692 -11.948 1.00 82.38 86 TYR A CA 1
ATOM 656 C C . TYR A 1 86 ? 0.675 -9.755 -13.481 1.00 82.38 86 TYR A C 1
ATOM 658 O O . TYR A 1 86 ? 1.518 -10.435 -14.070 1.00 82.38 86 TYR A O 1
ATOM 666 N N . ARG A 1 87 ? -0.212 -8.995 -14.137 1.00 76.75 87 ARG A N 1
ATOM 667 C CA . ARG A 1 87 ? -0.243 -8.877 -15.598 1.00 76.75 87 ARG A CA 1
ATOM 668 C C . ARG A 1 87 ? 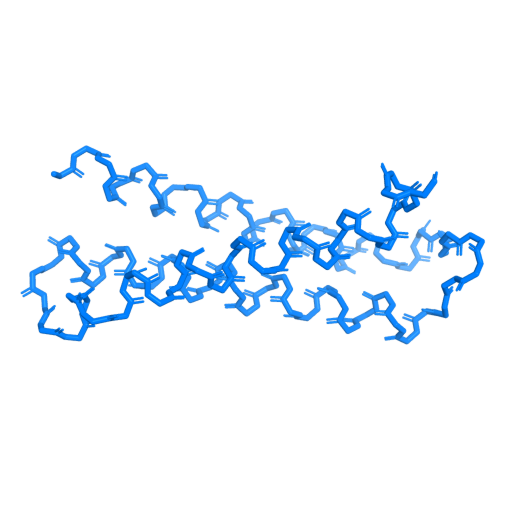1.045 -8.262 -16.148 1.00 76.75 87 ARG A C 1
ATOM 670 O O . ARG A 1 87 ? 1.557 -8.760 -17.147 1.00 76.75 87 ARG A O 1
ATOM 677 N N . TYR A 1 88 ? 1.557 -7.206 -15.513 1.00 71.88 88 TYR A N 1
ATOM 678 C CA . TYR A 1 88 ? 2.768 -6.504 -15.957 1.00 71.88 88 TYR A CA 1
ATOM 679 C C . TYR A 1 88 ? 4.063 -7.284 -15.712 1.00 71.88 88 TYR A C 1
ATOM 681 O O . TYR A 1 88 ? 5.003 -7.141 -16.485 1.00 71.88 88 TYR A O 1
ATOM 689 N N . LEU A 1 89 ? 4.114 -8.142 -14.692 1.00 68.81 89 LEU A N 1
ATOM 690 C CA . LEU A 1 89 ? 5.262 -9.017 -14.430 1.00 68.81 89 LEU A CA 1
ATOM 691 C C . LEU A 1 89 ? 5.360 -10.200 -15.410 1.00 68.81 89 LEU A C 1
ATOM 693 O O . LEU A 1 89 ? 6.248 -11.033 -15.264 1.00 68.81 89 LEU A O 1
ATOM 697 N N . GLY A 1 90 ? 4.450 -10.308 -16.385 1.00 61.31 90 GLY A N 1
ATOM 698 C CA . GLY A 1 90 ? 4.452 -11.397 -17.365 1.00 61.31 90 GLY A CA 1
ATOM 699 C C . GLY A 1 90 ? 4.102 -12.766 -16.775 1.00 61.31 90 GLY A C 1
ATOM 700 O O . GLY A 1 90 ? 4.206 -13.765 -17.467 1.00 61.31 90 GLY A O 1
ATOM 701 N N . LEU A 1 91 ? 3.652 -12.830 -15.518 1.00 53.75 91 LEU A N 1
ATOM 702 C CA . LEU A 1 91 ? 3.301 -14.084 -14.841 1.00 53.75 91 LEU A CA 1
ATOM 703 C C . LEU A 1 91 ? 1.932 -14.640 -15.264 1.00 53.75 91 LEU A C 1
ATOM 705 O O . LEU A 1 91 ? 1.564 -15.732 -14.837 1.00 53.75 91 LEU A O 1
ATOM 709 N N . GLY A 1 92 ? 1.170 -13.878 -16.054 1.00 49.94 92 GLY A N 1
ATOM 710 C CA . GLY A 1 92 ? -0.174 -14.213 -16.531 1.00 49.94 92 GLY A CA 1
ATOM 711 C C . GLY A 1 92 ? -0.278 -14.441 -18.041 1.00 49.94 92 GLY A C 1
ATOM 712 O O . GLY A 1 92 ? -1.347 -14.183 -18.593 1.00 49.94 92 GLY A O 1
ATOM 713 N N . GLY A 1 93 ? 0.811 -14.834 -18.711 1.00 41.25 93 GLY A N 1
ATOM 714 C CA . GLY A 1 93 ? 0.862 -15.124 -20.149 1.00 41.25 93 GLY A CA 1
ATOM 715 C C . GLY A 1 93 ? 1.730 -16.332 -20.450 1.00 41.25 93 GLY A C 1
ATOM 716 O O . GLY A 1 93 ? 2.815 -16.416 -19.840 1.00 41.25 93 GLY A O 1
#

Radius of gyration: 14.77 Å; chains: 1; bounding box: 38×22×38 Å

Organism: NCBI:txid2283196

Secondary structure (DSSP, 8-state):
-HHHHHHHHHHHHHHHHHHHHHHHGGGPPPPTT--HHHHHHHHHHHHHHHHHHHHHHHHHHTT-HHHHHHHHHHHHHHHHHHHHHHHHTTTT-

pLDDT: mean 84.3, std 10.75, range [41.25, 93.62]

Sequence (93 aa):
MKLYRLTELFGWLNLLLAVVSVLALPLIEPPAGMEKLSLGSVQFLWILVAAAMTYASRQKLLGSDIGHKAYPATLAAYLLFGLICYRYLGLGG

Foldseek 3Di:
DVVLVVQLVVLVVQLVVLVVVVVCLVVDDDPPPDDSVNVVVLSVLSNVLSVQSNVLSVCVVVVHPSSVVSNVVSVVSVVVSVVVVCVVVVVVD